Protein AF-A0AAJ0HN78-F1 (afdb_monomer)

Foldseek 3Di:
DVVVVVVVVVCVVCVVVPHPDDDDCVPNQDPVDPVSNVVCVVCVLVVQLPDPEAEDDQPQQDPPDDCPCVVVTCLVVDPPSVSNPPRHPYYHD

Radius of gyration: 14.25 Å; Cα contacts (8 Å, |Δi|>4): 70; chains: 1; bounding box: 37×30×25 Å

InterPro domains:
  IPR010730 Heterokaryon incompatibility [PF06985] (10-64)

Sequence (93 aa):
KSGYTKILKTCERVLRDGYSYDWVDTCCIDKSSSAGLSEAINSMFRWHQRSAACYAYLADVKPTGSHSSFPKSRWFTRGRTLQELLAPDDVLF

pLDDT: mean 89.16, std 6.75, range [57.09, 96.56]

Organism: NCBI:txid260671

Nearest PDB structures (foldseek):
  5t2f-assembly3_C  TM=4.387E-01  e=8.507E+00  Saccharomyces cerevisiae S288C
  3qbz-assembly1_A  TM=4.075E-01  e=9.711E+00  Saccharomyces cerevisiae

Solvent-accessible surface area (backbone atoms only — not comparable to full-atom values): 5868 Å² total; per-residue (Å²): 114,75,79,54,58,55,51,56,53,48,53,58,47,39,49,72,76,72,41,94,77,86,88,45,74,87,80,70,47,54,78,88,38,70,66,52,38,51,53,46,65,76,38,46,52,61,52,40,42,70,40,95,63,42,81,49,86,59,90,74,42,67,92,77,92,53,71,80,38,53,90,68,28,69,62,84,74,39,91,68,44,59,51,67,60,67,37,24,89,44,74,48,112

Secondary structure (DSSP, 8-state):
-HHHHHHHHHHHHHHHTT-S----HHHHS-SS-HHHHHHHHHHHHHHHHT-S-EE---TTS-SSS-GGGGGG-GGGGSTTHHHHHHSSS-EE-

Mean predicted aligned error: 4.52 Å

Structure (mmCIF, N/CA/C/O backbone):
data_AF-A0AAJ0HN78-F1
#
_entry.id   AF-A0AAJ0HN78-F1
#
loop_
_atom_site.group_PDB
_atom_site.id
_atom_site.type_symbol
_atom_site.label_atom_id
_atom_site.label_alt_id
_atom_site.label_comp_id
_atom_site.label_asym_id
_atom_site.label_entity_id
_atom_site.label_seq_id
_atom_site.pdbx_PDB_ins_code
_atom_site.Cartn_x
_atom_site.Cartn_y
_atom_site.Cartn_z
_atom_site.occupancy
_atom_site.B_iso_or_equiv
_atom_site.auth_seq_id
_atom_site.auth_comp_id
_atom_site.auth_asym_id
_atom_site.auth_atom_id
_atom_site.pdbx_PDB_model_num
ATOM 1 N N . LYS A 1 1 ? 9.562 8.335 14.906 1.00 57.09 1 LYS A N 1
ATOM 2 C CA . LYS A 1 1 ? 9.562 8.623 13.445 1.00 57.09 1 LYS A CA 1
ATOM 3 C C . LYS A 1 1 ? 8.138 8.452 12.911 1.00 57.09 1 LYS A C 1
ATOM 5 O O . LYS A 1 1 ? 7.556 7.407 13.162 1.00 57.09 1 LYS A O 1
ATOM 10 N N . SER A 1 2 ? 7.582 9.433 12.194 1.00 67.19 2 SER A N 1
ATOM 11 C CA . SER A 1 2 ? 6.194 9.421 11.676 1.00 67.19 2 SER A CA 1
ATOM 12 C C . SER A 1 2 ? 5.858 8.206 10.797 1.00 67.19 2 SER A C 1
ATOM 14 O O . SER A 1 2 ? 4.745 7.691 10.841 1.00 67.19 2 SER A O 1
ATOM 16 N N . GLY A 1 3 ? 6.844 7.693 10.055 1.00 77.44 3 GLY A N 1
ATOM 17 C CA . GLY A 1 3 ? 6.695 6.499 9.220 1.00 77.44 3 GLY A CA 1
ATOM 18 C C . GLY A 1 3 ? 6.482 5.182 9.976 1.00 77.44 3 GLY A C 1
ATOM 19 O O . GLY A 1 3 ? 6.121 4.208 9.336 1.00 77.44 3 GLY A O 1
ATOM 20 N N . TYR A 1 4 ? 6.682 5.129 11.297 1.00 85.81 4 TYR A N 1
ATOM 21 C CA . TYR A 1 4 ? 6.366 3.937 12.096 1.00 85.81 4 TYR A CA 1
ATOM 22 C C . TYR A 1 4 ? 4.885 3.905 12.492 1.00 85.81 4 TYR A C 1
ATOM 24 O O . TYR A 1 4 ? 4.226 2.878 12.387 1.00 85.81 4 TYR A O 1
ATOM 32 N N . THR A 1 5 ? 4.325 5.062 12.855 1.00 89.88 5 THR A N 1
ATOM 33 C CA . THR A 1 5 ? 2.908 5.187 13.222 1.00 89.88 5 THR A CA 1
ATOM 34 C C . THR A 1 5 ? 1.980 4.782 12.078 1.00 89.88 5 THR A C 1
ATOM 36 O O . THR A 1 5 ? 0.977 4.125 12.337 1.00 89.88 5 THR A O 1
ATOM 39 N N . LYS A 1 6 ? 2.322 5.112 10.819 1.00 88.75 6 LYS A N 1
ATOM 40 C CA . LYS A 1 6 ? 1.525 4.667 9.659 1.00 88.75 6 LYS A CA 1
ATOM 41 C C . LYS A 1 6 ? 1.439 3.137 9.591 1.00 88.75 6 LYS A C 1
ATOM 43 O O . LYS A 1 6 ? 0.371 2.627 9.308 1.00 88.75 6 LYS A O 1
ATOM 48 N N . ILE A 1 7 ? 2.534 2.432 9.898 1.00 91.56 7 ILE A N 1
ATOM 49 C CA . ILE A 1 7 ? 2.608 0.968 9.803 1.00 91.56 7 ILE A CA 1
ATOM 50 C C . ILE A 1 7 ? 1.712 0.348 10.869 1.00 91.56 7 ILE A C 1
ATOM 52 O O . ILE A 1 7 ? 0.860 -0.462 10.540 1.00 91.56 7 ILE A O 1
ATOM 56 N N . LEU A 1 8 ? 1.813 0.814 12.119 1.00 92.44 8 LEU A N 1
ATOM 57 C CA . LEU A 1 8 ? 0.926 0.347 13.190 1.00 92.44 8 LEU A CA 1
ATOM 58 C C . LEU A 1 8 ? -0.552 0.566 12.843 1.00 92.44 8 LEU A C 1
ATOM 60 O O . LEU A 1 8 ? -1.373 -0.323 13.045 1.00 92.44 8 LEU A O 1
ATOM 64 N N . LYS A 1 9 ? -0.889 1.732 12.278 1.00 92.44 9 LYS A N 1
ATOM 65 C CA . LYS A 1 9 ? -2.257 2.036 11.842 1.00 92.44 9 LYS A CA 1
ATOM 66 C C . LYS A 1 9 ? -2.715 1.158 10.677 1.00 92.44 9 LYS A C 1
ATOM 68 O O . LYS A 1 9 ? -3.888 0.794 10.642 1.0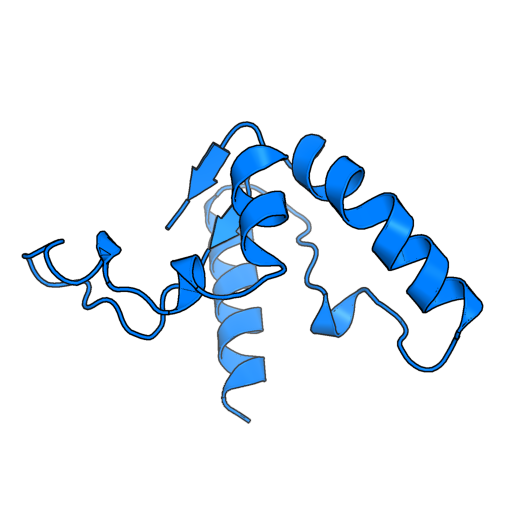0 92.44 9 LYS A O 1
ATOM 73 N N . THR A 1 10 ? -1.818 0.797 9.762 1.00 92.56 10 THR A N 1
ATOM 74 C CA . THR A 1 10 ? -2.098 -0.186 8.710 1.00 92.56 10 THR A CA 1
ATOM 75 C C . THR A 1 10 ? -2.387 -1.556 9.317 1.00 92.56 10 THR A C 1
ATOM 77 O O . THR A 1 10 ? -3.440 -2.108 9.018 1.00 92.56 10 THR A O 1
ATOM 80 N N . CYS A 1 11 ? -1.563 -2.052 10.246 1.00 93.31 11 CYS A N 1
ATOM 81 C CA . CYS A 1 11 ? -1.809 -3.339 10.901 1.00 93.31 11 CYS A CA 1
ATOM 82 C C . CYS A 1 11 ? -3.145 -3.348 11.668 1.00 93.31 11 CYS A C 1
ATOM 84 O O . CYS A 1 11 ? -3.924 -4.289 11.544 1.00 93.31 11 CYS A O 1
ATOM 86 N N . GLU A 1 12 ? -3.461 -2.277 12.410 1.00 94.81 12 GLU A N 1
ATOM 87 C CA . GLU A 1 12 ? -4.765 -2.117 13.077 1.00 94.81 12 GLU A CA 1
ATOM 88 C C . GLU A 1 12 ? -5.936 -2.187 12.081 1.00 94.81 12 GLU A C 1
ATOM 90 O O . GLU A 1 12 ? -6.981 -2.764 12.389 1.00 94.81 12 GLU A O 1
ATOM 95 N N . ARG A 1 13 ? -5.784 -1.581 10.896 1.00 94.75 13 ARG A N 1
ATOM 96 C CA . ARG A 1 13 ? -6.815 -1.575 9.852 1.00 94.75 13 ARG A CA 1
ATOM 97 C C . ARG A 1 13 ? -6.982 -2.950 9.211 1.00 94.75 13 ARG A C 1
ATOM 99 O O . ARG A 1 13 ? -8.105 -3.420 9.093 1.00 94.75 13 ARG A O 1
ATOM 106 N N . VAL A 1 14 ? -5.878 -3.590 8.852 1.00 94.06 14 VAL A N 1
ATOM 107 C CA . VAL A 1 14 ? -5.823 -4.922 8.232 1.00 94.06 14 VAL A CA 1
ATOM 108 C C . VAL A 1 14 ? -6.480 -5.960 9.142 1.00 94.06 14 VAL A C 1
ATOM 110 O O . VAL A 1 14 ? -7.343 -6.707 8.690 1.00 94.06 14 VAL A O 1
ATOM 113 N N . LEU A 1 15 ? -6.176 -5.925 10.445 1.00 95.69 15 LEU A N 1
ATOM 114 C CA . LEU A 1 15 ? -6.818 -6.791 11.437 1.00 95.69 15 LEU A CA 1
ATOM 115 C C . LEU A 1 15 ? -8.326 -6.534 11.557 1.00 95.69 15 LEU A C 1
ATOM 117 O O . LEU A 1 15 ? -9.101 -7.481 11.671 1.00 95.69 15 LEU A O 1
ATOM 121 N N . ARG A 1 16 ? -8.759 -5.266 11.525 1.00 96.56 16 ARG A N 1
ATOM 122 C CA . ARG A 1 16 ? -10.187 -4.907 11.569 1.00 96.56 16 ARG A CA 1
ATOM 123 C C . ARG A 1 16 ? -10.947 -5.411 10.345 1.00 96.56 16 ARG A C 1
ATOM 125 O O . ARG A 1 16 ? -12.092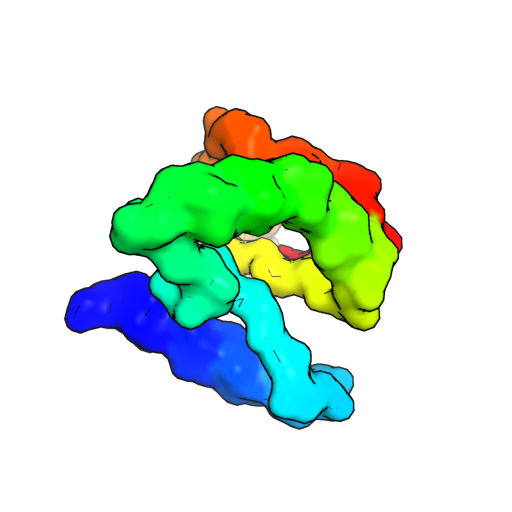 -5.826 10.482 1.00 96.56 16 ARG A O 1
ATOM 132 N N . ASP A 1 17 ? -10.303 -5.379 9.186 1.00 94.88 17 ASP A N 1
ATOM 133 C CA . ASP A 1 17 ? -10.881 -5.812 7.916 1.00 94.88 17 ASP A CA 1
ATOM 134 C C . ASP A 1 17 ? -10.776 -7.348 7.728 1.00 94.88 17 ASP A C 1
ATOM 136 O O . ASP A 1 17 ? -11.227 -7.876 6.716 1.00 94.88 17 ASP A O 1
ATOM 140 N N . GLY A 1 18 ? -10.250 -8.081 8.724 1.00 96.19 18 GLY A N 1
ATOM 141 C CA . GLY A 1 18 ? -10.260 -9.550 8.785 1.00 96.19 18 GLY A CA 1
ATOM 142 C C . GLY A 1 18 ? -9.008 -10.239 8.236 1.00 96.19 18 GLY A C 1
ATOM 143 O O . GLY A 1 18 ? -8.985 -11.463 8.107 1.00 96.19 18 GLY A O 1
ATOM 144 N N . TYR A 1 19 ? -7.955 -9.485 7.929 1.00 94.50 19 TYR A N 1
ATOM 145 C CA . TYR A 1 19 ? -6.712 -10.011 7.375 1.00 94.50 19 TYR A CA 1
ATOM 146 C C . TYR A 1 19 ? -5.672 -10.279 8.469 1.00 94.50 19 TYR A C 1
ATOM 148 O O . TYR A 1 19 ? -5.520 -9.508 9.414 1.00 94.50 19 TYR A O 1
ATOM 156 N N . SER A 1 20 ? -4.917 -11.371 8.329 1.00 94.50 20 SER A N 1
ATOM 157 C CA . SER A 1 20 ? -3.883 -11.765 9.303 1.00 94.50 20 SER A CA 1
ATOM 158 C C . SER A 1 20 ? -2.491 -11.213 8.994 1.00 94.50 20 SER A C 1
ATOM 160 O O . SER A 1 20 ? -1.629 -11.219 9.870 1.00 94.50 20 SER A O 1
ATOM 162 N N . TYR A 1 21 ? -2.262 -10.763 7.760 1.00 92.25 21 TYR A N 1
ATOM 163 C CA . TYR A 1 21 ? -0.959 -10.309 7.284 1.00 92.25 21 TYR A CA 1
ATOM 164 C C . TYR A 1 21 ? -1.117 -9.099 6.371 1.00 92.25 21 TYR A C 1
ATOM 166 O O . TYR A 1 21 ? -2.056 -9.030 5.578 1.00 92.25 21 TYR A O 1
ATOM 174 N N . ASP A 1 22 ? -0.158 -8.185 6.450 1.00 93.25 22 ASP A N 1
ATOM 175 C CA . ASP A 1 22 ? 0.041 -7.099 5.505 1.00 93.25 22 ASP A CA 1
ATOM 176 C C . ASP A 1 22 ? 1.458 -7.125 4.928 1.00 93.25 22 ASP A C 1
ATOM 178 O O . ASP A 1 22 ? 2.385 -7.729 5.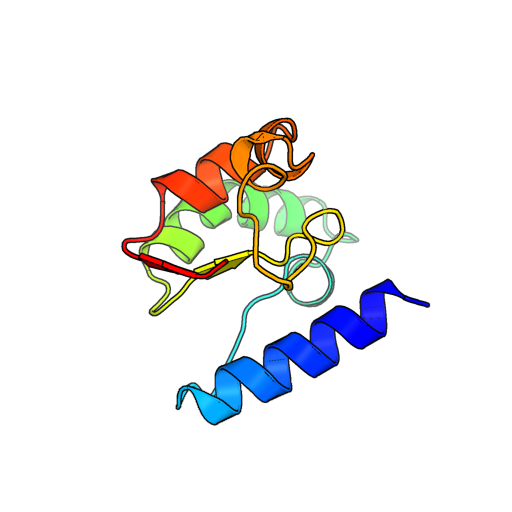473 1.00 93.25 22 ASP A O 1
ATOM 182 N N . TRP A 1 23 ? 1.619 -6.480 3.775 1.00 92.19 23 TRP A N 1
ATOM 183 C CA . TRP A 1 23 ? 2.917 -6.282 3.147 1.00 92.19 23 TRP A CA 1
ATOM 184 C C . TRP A 1 23 ? 3.194 -4.787 3.036 1.00 92.19 23 TRP A C 1
ATOM 186 O O . TRP A 1 23 ? 2.398 -4.032 2.476 1.00 92.19 23 TRP A O 1
ATOM 196 N N . VAL A 1 24 ? 4.337 -4.354 3.566 1.00 91.00 24 VAL A N 1
ATOM 197 C CA . VAL A 1 24 ? 4.776 -2.957 3.537 1.00 91.00 24 VAL A CA 1
ATOM 198 C C . VAL A 1 24 ? 6.224 -2.903 3.073 1.00 91.00 24 VAL A C 1
ATOM 200 O O . VAL A 1 24 ? 7.111 -3.439 3.733 1.00 91.00 24 VAL A O 1
ATOM 203 N N . ASP A 1 25 ? 6.482 -2.184 1.980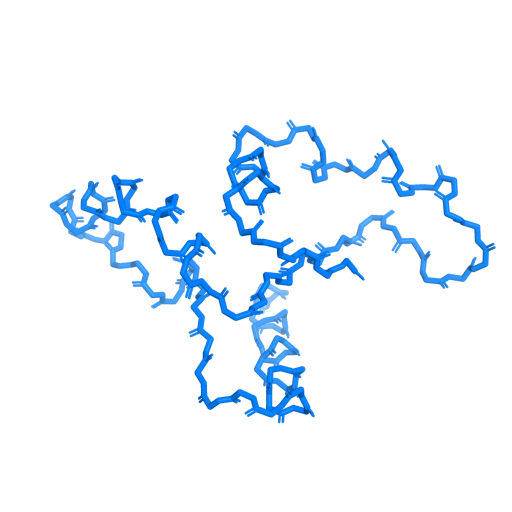 1.00 87.94 25 ASP A N 1
ATOM 204 C CA . ASP A 1 25 ? 7.797 -2.043 1.331 1.00 87.94 25 ASP A CA 1
ATOM 205 C C . ASP A 1 25 ? 8.963 -1.746 2.294 1.00 87.94 25 ASP A C 1
ATOM 207 O O . ASP A 1 25 ? 10.101 -2.164 2.098 1.00 87.94 25 ASP A O 1
ATOM 211 N N . THR A 1 26 ? 8.676 -0.984 3.344 1.00 87.25 26 THR A N 1
ATOM 212 C CA . THR A 1 26 ? 9.634 -0.490 4.327 1.00 87.25 26 THR A CA 1
ATOM 213 C C . THR A 1 26 ? 10.075 -1.592 5.289 1.00 87.25 26 THR A C 1
ATOM 215 O O . THR A 1 26 ? 11.192 -1.525 5.794 1.00 87.25 26 THR A O 1
ATOM 218 N N . CYS A 1 27 ? 9.217 -2.584 5.533 1.00 88.00 27 CYS A N 1
ATOM 219 C CA . CYS A 1 27 ? 9.447 -3.680 6.475 1.00 88.00 27 CYS A CA 1
ATOM 220 C C . CYS A 1 27 ? 9.728 -5.011 5.775 1.00 88.00 27 CYS A C 1
ATOM 222 O O . CYS A 1 27 ? 10.449 -5.839 6.319 1.00 88.00 27 CYS A O 1
ATOM 224 N N . CYS A 1 28 ? 9.159 -5.218 4.589 1.00 89.50 28 CYS A N 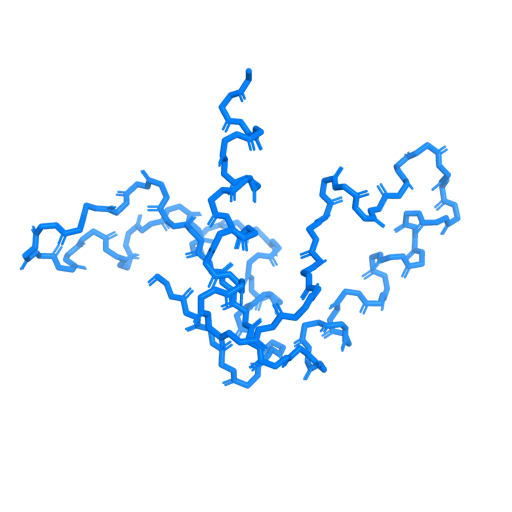1
ATOM 225 C CA . CYS A 1 28 ? 9.149 -6.510 3.908 1.00 89.50 28 CYS A CA 1
ATOM 226 C C . CYS A 1 28 ? 10.193 -6.625 2.790 1.00 89.50 28 CYS A C 1
ATOM 228 O O . CYS A 1 28 ? 10.387 -7.716 2.265 1.00 89.50 28 CYS A O 1
ATOM 230 N N . ILE A 1 29 ? 10.853 -5.525 2.407 1.00 88.56 29 ILE A N 1
ATOM 231 C CA . ILE A 1 29 ? 11.959 -5.552 1.444 1.00 88.56 29 ILE A CA 1
ATOM 232 C C . ILE A 1 29 ? 13.267 -5.357 2.196 1.00 88.56 29 ILE A C 1
ATOM 234 O O . ILE A 1 29 ? 13.515 -4.290 2.765 1.00 88.56 29 ILE A O 1
ATOM 238 N N . ASP A 1 30 ? 14.137 -6.359 2.123 1.00 86.25 30 ASP A N 1
ATOM 239 C CA . ASP A 1 30 ? 15.528 -6.189 2.511 1.00 86.25 30 ASP A CA 1
ATOM 240 C C . ASP A 1 30 ? 16.256 -5.332 1.466 1.00 86.25 30 ASP A C 1
ATOM 242 O O . ASP A 1 30 ? 16.574 -5.772 0.362 1.00 86.25 30 ASP A O 1
ATOM 246 N N . LYS A 1 31 ? 16.513 -4.074 1.829 1.00 85.56 31 LYS A N 1
ATOM 247 C CA . LYS A 1 31 ? 17.218 -3.104 0.981 1.00 85.56 31 LYS A CA 1
ATOM 248 C C . LYS A 1 31 ? 18.742 -3.217 1.087 1.00 85.56 31 LYS A C 1
ATOM 250 O O . LYS A 1 31 ? 19.433 -2.513 0.356 1.00 85.56 31 LYS A O 1
ATOM 255 N N . SER A 1 32 ? 19.266 -4.052 1.989 1.00 89.31 32 SER A N 1
ATOM 256 C CA . SER A 1 32 ? 20.707 -4.307 2.114 1.00 89.31 32 SER A CA 1
ATOM 257 C C . SER A 1 32 ? 21.208 -5.330 1.089 1.00 89.31 32 SER A C 1
ATOM 259 O O . SER A 1 32 ? 22.371 -5.287 0.690 1.00 89.31 32 SER A O 1
ATOM 261 N N . SER A 1 33 ? 20.312 -6.189 0.599 1.00 88.88 33 SER A N 1
ATOM 262 C CA . SER A 1 33 ? 20.572 -7.155 -0.464 1.00 88.88 33 SER A CA 1
ATOM 263 C C . SER A 1 33 ? 20.168 -6.592 -1.826 1.00 88.88 33 SER A C 1
ATOM 265 O O . SER A 1 33 ? 18.990 -6.376 -2.106 1.00 88.88 33 SER A O 1
ATOM 267 N N . SER A 1 34 ? 21.138 -6.384 -2.720 1.00 86.06 34 SER A N 1
ATOM 268 C CA . SER A 1 34 ? 20.869 -5.933 -4.096 1.00 86.06 34 SER A CA 1
ATOM 269 C C . SER A 1 34 ? 20.043 -6.947 -4.895 1.00 86.06 34 SER A C 1
ATOM 271 O O . SER A 1 34 ? 19.185 -6.556 -5.692 1.00 86.06 34 SER A O 1
ATOM 273 N N . ALA A 1 35 ? 20.258 -8.243 -4.649 1.00 88.38 35 ALA A N 1
ATOM 274 C CA . ALA A 1 35 ? 19.468 -9.322 -5.229 1.00 88.38 35 ALA A CA 1
ATOM 275 C C . ALA A 1 35 ? 18.023 -9.295 -4.705 1.00 88.38 35 ALA A C 1
ATOM 277 O O . ALA A 1 35 ? 17.093 -9.256 -5.510 1.00 88.38 35 ALA A O 1
ATOM 278 N N . GLY A 1 36 ? 17.834 -9.207 -3.381 1.00 84.44 36 GLY A N 1
ATOM 279 C CA . GLY A 1 36 ? 16.506 -9.140 -2.758 1.00 84.44 36 GLY A CA 1
ATOM 280 C C . GLY A 1 36 ? 15.720 -7.888 -3.158 1.00 84.44 36 GLY A C 1
ATOM 281 O O . GLY A 1 36 ? 14.525 -7.960 -3.443 1.00 84.44 36 GLY A O 1
ATOM 282 N N . LEU A 1 37 ? 16.396 -6.743 -3.283 1.00 88.44 37 LEU A N 1
ATOM 283 C CA . LEU A 1 37 ? 15.790 -5.515 -3.791 1.00 88.44 37 LEU A CA 1
ATOM 284 C C . LEU A 1 37 ? 15.331 -5.663 -5.249 1.00 88.44 37 LEU A C 1
ATOM 286 O O . LEU A 1 37 ? 14.230 -5.231 -5.590 1.00 88.44 37 LEU A O 1
ATOM 290 N N . SER A 1 38 ? 16.158 -6.265 -6.106 1.00 88.75 38 SER A N 1
ATOM 291 C CA . SER A 1 38 ? 15.827 -6.463 -7.524 1.00 88.75 38 SER A CA 1
ATOM 292 C C . SER A 1 38 ? 14.658 -7.431 -7.696 1.00 88.75 38 SER A C 1
ATOM 294 O O . SER A 1 38 ? 13.726 -7.152 -8.450 1.00 88.75 38 SER A O 1
ATOM 296 N N . GLU A 1 39 ? 14.666 -8.540 -6.958 1.00 89.38 39 GLU A N 1
ATOM 297 C CA . GLU A 1 39 ? 13.568 -9.507 -6.938 1.00 89.38 39 GLU A CA 1
ATOM 298 C C . GLU A 1 39 ? 12.258 -8.862 -6.477 1.00 89.38 39 GLU A C 1
ATOM 300 O O . GLU A 1 39 ? 11.222 -9.032 -7.126 1.00 89.38 39 GLU A O 1
ATOM 305 N N . ALA A 1 40 ? 12.308 -8.065 -5.405 1.00 88.00 40 ALA A N 1
ATOM 306 C CA . ALA A 1 40 ? 11.138 -7.367 -4.898 1.00 88.00 40 ALA A CA 1
ATOM 307 C C . ALA A 1 40 ? 10.574 -6.383 -5.924 1.00 88.00 40 ALA A C 1
ATOM 309 O O . ALA A 1 40 ? 9.374 -6.395 -6.185 1.00 88.00 40 ALA A O 1
ATOM 310 N N . ILE A 1 41 ? 11.426 -5.577 -6.566 1.00 85.81 41 ILE A N 1
ATOM 311 C CA . ILE A 1 41 ? 11.000 -4.637 -7.614 1.00 85.81 41 ILE A CA 1
ATOM 312 C C . ILE A 1 41 ? 10.310 -5.374 -8.767 1.00 85.81 41 ILE A C 1
ATOM 314 O O . ILE A 1 41 ? 9.253 -4.936 -9.216 1.00 85.81 41 ILE A O 1
ATOM 318 N N . ASN A 1 42 ? 10.865 -6.504 -9.205 1.00 89.06 42 ASN A N 1
ATOM 319 C CA . ASN A 1 42 ? 10.299 -7.291 -10.300 1.00 89.06 42 ASN A CA 1
ATOM 320 C C . ASN A 1 42 ? 9.009 -8.035 -9.910 1.00 89.06 42 ASN A C 1
ATOM 322 O O . ASN A 1 42 ? 8.238 -8.429 -10.784 1.00 89.06 42 ASN A O 1
ATOM 326 N N . SER A 1 43 ? 8.756 -8.215 -8.612 1.00 90.75 43 SER A N 1
ATOM 327 C CA . SER A 1 43 ? 7.603 -8.961 -8.094 1.00 90.75 43 SER A CA 1
ATOM 328 C C . SER A 1 43 ? 6.464 -8.076 -7.582 1.00 90.75 43 SER A C 1
ATOM 330 O O . SER A 1 43 ? 5.333 -8.552 -7.497 1.00 90.75 43 SER A O 1
ATOM 332 N N . MET A 1 44 ? 6.721 -6.794 -7.288 1.00 90.31 44 MET A N 1
ATOM 333 C CA . MET A 1 44 ? 5.754 -5.868 -6.677 1.00 90.31 44 MET A CA 1
ATOM 334 C C . MET A 1 44 ? 4.407 -5.829 -7.400 1.00 90.31 44 MET A C 1
ATOM 336 O O . MET A 1 44 ? 3.372 -5.941 -6.748 1.00 90.31 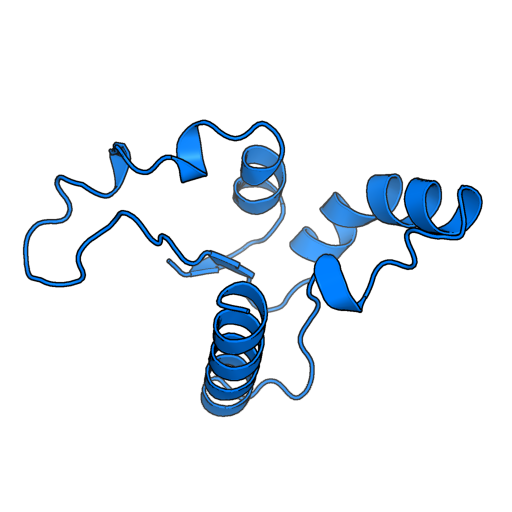44 MET A O 1
ATOM 340 N N . PHE A 1 45 ? 4.404 -5.728 -8.733 1.00 91.56 45 PHE A N 1
ATOM 341 C CA . PHE A 1 45 ? 3.158 -5.702 -9.505 1.00 91.56 45 PHE A CA 1
ATOM 342 C C . PHE A 1 45 ? 2.306 -6.951 -9.235 1.00 91.56 45 PHE A C 1
ATOM 344 O O . PHE A 1 45 ? 1.121 -6.856 -8.935 1.00 91.56 45 PHE A O 1
ATOM 351 N N . ARG A 1 46 ? 2.929 -8.135 -9.260 1.00 93.50 46 ARG A N 1
ATOM 352 C CA . ARG A 1 46 ? 2.249 -9.406 -8.984 1.00 93.50 46 ARG A CA 1
ATOM 353 C C . ARG A 1 46 ? 1.770 -9.496 -7.534 1.00 93.50 46 ARG A C 1
ATOM 355 O O . ARG A 1 46 ? 0.727 -10.089 -7.284 1.00 93.50 46 ARG A O 1
ATOM 362 N N . TRP A 1 47 ? 2.518 -8.950 -6.578 1.00 92.38 47 TRP A N 1
ATOM 363 C CA . TRP A 1 47 ? 2.097 -8.928 -5.176 1.00 92.38 47 TRP A CA 1
ATOM 364 C C . TRP A 1 47 ? 0.879 -8.035 -4.957 1.00 92.38 47 TRP A C 1
ATOM 366 O O . TRP A 1 47 ? -0.054 -8.467 -4.289 1.00 92.38 47 TRP A O 1
ATOM 376 N N . HIS A 1 48 ? 0.841 -6.853 -5.577 1.00 92.75 48 HIS A N 1
ATOM 377 C CA . HIS A 1 48 ? -0.349 -6.002 -5.565 1.00 92.75 48 HIS A CA 1
ATOM 378 C C . HIS A 1 48 ? -1.541 -6.702 -6.227 1.00 92.75 48 HIS A C 1
ATOM 380 O O . HIS A 1 48 ? -2.603 -6.791 -5.620 1.00 92.75 48 HIS A O 1
ATOM 386 N N . GLN A 1 49 ? -1.343 -7.303 -7.402 1.00 94.44 49 GLN A N 1
ATOM 387 C CA . GLN A 1 49 ? -2.394 -8.028 -8.123 1.00 94.44 49 GLN A CA 1
ATOM 388 C C . GLN A 1 49 ? -2.998 -9.196 -7.337 1.00 94.44 49 GLN A C 1
ATOM 390 O O . GLN A 1 49 ? -4.164 -9.520 -7.506 1.00 94.44 49 GLN A O 1
ATOM 395 N N . ARG A 1 50 ? -2.212 -9.859 -6.485 1.00 93.44 50 ARG A N 1
ATOM 396 C CA . ARG A 1 50 ? -2.680 -11.003 -5.684 1.00 93.44 50 ARG A CA 1
ATOM 397 C C . ARG A 1 50 ? -3.076 -10.617 -4.260 1.00 93.44 50 ARG A C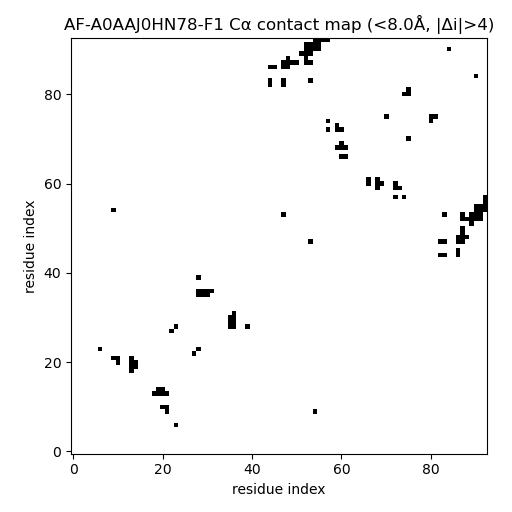 1
ATOM 399 O O . ARG A 1 50 ? -3.344 -11.505 -3.453 1.00 93.44 50 ARG A O 1
ATOM 406 N N . SER A 1 51 ? -3.060 -9.327 -3.932 1.00 93.25 51 SER A N 1
ATOM 407 C CA . SER A 1 51 ? -3.507 -8.843 -2.630 1.00 93.25 51 SER A CA 1
ATOM 408 C C . SER A 1 51 ? -5.031 -8.886 -2.544 1.00 93.25 51 SER A C 1
ATOM 410 O O . SER A 1 51 ? -5.717 -8.647 -3.530 1.00 93.25 51 SER A O 1
ATOM 412 N N . ALA A 1 52 ? -5.559 -9.188 -1.358 1.00 92.94 52 ALA A N 1
ATOM 413 C CA . ALA A 1 52 ? -7.003 -9.144 -1.131 1.00 92.94 52 ALA A CA 1
ATOM 414 C C . ALA A 1 52 ? -7.540 -7.701 -1.059 1.00 92.94 52 ALA A C 1
ATOM 416 O O . ALA A 1 52 ? -8.699 -7.459 -1.366 1.00 92.94 52 ALA A O 1
ATOM 417 N N . ALA A 1 53 ? -6.695 -6.751 -0.648 1.00 92.19 53 ALA A N 1
ATOM 418 C CA . ALA A 1 53 ? -6.976 -5.322 -0.663 1.00 92.19 53 ALA A CA 1
ATOM 419 C C . ALA A 1 53 ? -5.657 -4.536 -0.670 1.00 92.19 53 ALA A C 1
ATOM 421 O O . ALA A 1 53 ? -4.694 -4.924 0.000 1.00 92.19 53 ALA A O 1
ATOM 422 N N . CYS A 1 54 ? -5.624 -3.397 -1.365 1.00 94.38 54 CYS A N 1
ATOM 423 C CA . CYS A 1 54 ? -4.519 -2.442 -1.297 1.00 94.38 54 CYS A CA 1
ATOM 424 C C . CYS A 1 54 ? -4.948 -1.156 -0.582 1.00 94.38 54 CYS A C 1
ATOM 426 O O . CYS A 1 54 ? -5.861 -0.471 -1.025 1.00 94.38 54 CYS A O 1
ATOM 428 N N . TYR A 1 55 ? -4.266 -0.787 0.505 1.00 93.38 55 TYR A N 1
ATOM 429 C CA . TYR A 1 55 ? -4.557 0.443 1.252 1.00 93.38 55 TYR A CA 1
ATOM 430 C C . TYR A 1 55 ? -3.593 1.571 0.868 1.00 93.38 55 TYR A C 1
ATOM 432 O O . TYR A 1 55 ? -2.378 1.443 1.039 1.00 93.38 55 TYR A O 1
ATOM 440 N N . ALA A 1 56 ? -4.128 2.706 0.424 1.00 92.69 56 ALA A N 1
ATOM 441 C CA . ALA A 1 56 ? -3.369 3.882 0.013 1.00 92.69 56 ALA A CA 1
ATOM 442 C C . ALA A 1 56 ? -3.636 5.070 0.951 1.00 92.69 56 ALA A C 1
ATOM 444 O O . ALA A 1 56 ? -4.604 5.805 0.804 1.00 92.69 56 ALA A O 1
ATOM 445 N N . TYR A 1 57 ? -2.735 5.309 1.910 1.00 91.00 57 TYR A N 1
ATOM 446 C CA . TYR A 1 57 ? -2.878 6.441 2.831 1.00 91.00 57 TYR A CA 1
ATOM 447 C C . TYR A 1 57 ? -2.473 7.781 2.192 1.00 91.00 57 TYR A C 1
ATOM 449 O O . TYR A 1 57 ? -1.294 8.019 1.900 1.00 91.00 57 TYR A O 1
ATOM 457 N N . LEU A 1 58 ? -3.439 8.693 2.056 1.00 91.62 58 LEU A N 1
ATOM 458 C CA . LEU A 1 58 ? -3.249 10.033 1.492 1.00 91.62 58 LEU A CA 1
ATOM 459 C C . LEU A 1 58 ? -3.047 11.095 2.586 1.00 91.62 58 LEU A C 1
ATOM 461 O O . LEU A 1 58 ? -3.989 11.721 3.065 1.00 91.62 58 LEU A O 1
ATOM 465 N N . ALA A 1 59 ? -1.791 11.334 2.973 1.00 8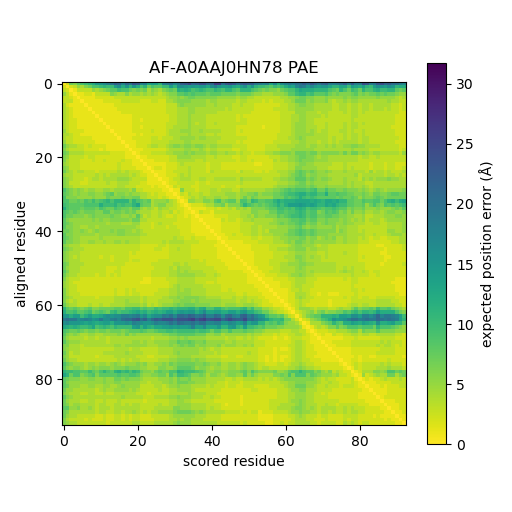9.50 59 ALA A N 1
ATOM 466 C CA . ALA A 1 59 ? -1.445 12.248 4.073 1.00 89.50 59 ALA A CA 1
ATOM 467 C C . ALA A 1 59 ? -1.820 13.731 3.841 1.00 89.50 59 ALA A C 1
ATOM 469 O O . ALA A 1 59 ? -1.827 14.518 4.785 1.00 89.50 59 ALA A O 1
ATOM 470 N N . ASP A 1 60 ? -2.065 14.133 2.594 1.00 91.06 60 ASP A N 1
ATOM 471 C CA . ASP A 1 60 ? -2.423 15.495 2.182 1.00 91.06 60 ASP A CA 1
ATOM 472 C C . ASP A 1 60 ? -3.913 15.674 1.844 1.00 91.06 60 ASP A C 1
ATOM 474 O O . ASP A 1 60 ? -4.325 16.763 1.440 1.00 91.06 60 ASP A O 1
ATOM 478 N N . VAL A 1 61 ? -4.731 14.642 2.064 1.00 91.12 61 VAL A N 1
ATOM 479 C CA . VAL A 1 61 ? -6.186 14.686 1.886 1.00 91.12 61 VAL A CA 1
ATOM 480 C C . VAL A 1 61 ? -6.853 14.757 3.254 1.00 91.12 61 VAL A C 1
ATOM 482 O O . VAL A 1 61 ? -6.585 13.951 4.145 1.00 91.12 61 VAL A O 1
ATOM 485 N N . LYS A 1 62 ? -7.732 15.746 3.447 1.00 85.31 62 LYS A N 1
ATOM 486 C CA . LYS A 1 62 ? -8.487 15.876 4.698 1.00 85.31 62 LYS A CA 1
ATOM 487 C C . LYS A 1 62 ? -9.728 14.977 4.657 1.00 85.31 62 LYS A C 1
ATOM 489 O O . LYS A 1 62 ? -10.469 15.042 3.680 1.00 85.31 62 LYS A O 1
ATOM 494 N N . PRO A 1 63 ? -10.027 14.232 5.734 1.00 76.94 63 PRO A N 1
ATOM 495 C CA . PRO A 1 63 ? -11.210 13.370 5.800 1.00 76.94 63 PRO A CA 1
ATOM 496 C C . PRO A 1 63 ? -12.539 14.140 5.938 1.00 76.94 63 PRO A C 1
ATOM 498 O O . PRO A 1 63 ? -13.610 13.544 5.918 1.00 76.94 63 PRO A O 1
ATOM 501 N N . THR A 1 64 ? -12.505 15.467 6.092 1.00 70.50 64 THR A N 1
ATOM 502 C CA . THR A 1 64 ? -13.679 16.287 6.414 1.00 70.50 64 THR A CA 1
ATOM 503 C C . THR A 1 64 ? -14.322 16.893 5.160 1.00 70.50 64 THR A C 1
ATOM 505 O O . THR A 1 64 ? -13.987 18.004 4.748 1.00 70.50 64 THR A O 1
ATOM 508 N N . GLY A 1 65 ? -15.262 16.159 4.561 1.00 62.12 65 GLY A N 1
ATOM 509 C CA . GLY A 1 65 ? -16.415 16.697 3.818 1.00 62.12 65 GLY A CA 1
ATOM 510 C C . GLY A 1 65 ? -16.214 17.187 2.377 1.00 62.12 65 GLY A C 1
ATOM 511 O O . GLY A 1 65 ? -17.192 17.260 1.641 1.00 62.12 65 GLY A O 1
ATOM 512 N N . SER A 1 66 ? -14.991 17.488 1.928 1.00 76.81 66 SER A N 1
ATOM 513 C CA . SER A 1 66 ? -14.730 17.858 0.527 1.00 76.81 66 SER A CA 1
ATOM 514 C C . SER A 1 66 ? -13.594 17.031 -0.067 1.00 76.81 66 SER A C 1
ATOM 516 O O . SER A 1 66 ? -12.419 17.250 0.231 1.00 76.81 66 SER A O 1
ATOM 518 N N . HIS A 1 67 ? -13.935 16.138 -0.997 1.00 81.62 67 HIS A N 1
ATOM 519 C CA . HIS A 1 67 ? -12.964 15.369 -1.784 1.00 81.62 67 HIS A CA 1
ATOM 520 C C . HIS A 1 67 ? -12.216 16.219 -2.826 1.00 81.62 67 HIS A C 1
ATOM 522 O O . HIS A 1 67 ? -11.468 15.684 -3.633 1.00 81.62 67 HIS A O 1
ATOM 528 N N . SER A 1 68 ? -12.348 17.549 -2.805 1.00 87.19 68 SER A N 1
ATOM 529 C CA . SER A 1 68 ? -11.638 18.455 -3.722 1.00 87.19 68 SER A CA 1
ATOM 530 C C . SER A 1 68 ? -10.107 18.364 -3.625 1.00 87.19 68 SER A C 1
ATOM 532 O O . SER A 1 68 ? -9.406 18.713 -4.577 1.00 87.19 68 SER A O 1
ATOM 534 N N . SER A 1 69 ? -9.587 17.885 -2.489 1.00 89.69 69 SER A N 1
ATOM 535 C CA . SER A 1 69 ? -8.158 17.621 -2.280 1.00 89.69 69 SER A CA 1
ATOM 536 C C . SER A 1 69 ? -7.707 16.245 -2.780 1.00 89.69 69 SER A C 1
ATOM 538 O O . SER A 1 69 ? -6.531 16.091 -3.092 1.00 89.69 69 SER A O 1
ATOM 540 N N . PHE A 1 70 ? -8.621 15.278 -2.932 1.00 90.94 70 PHE A N 1
ATOM 541 C CA . PHE A 1 70 ? -8.310 13.919 -3.382 1.00 90.94 70 PHE A CA 1
ATOM 542 C C . PHE A 1 70 ? -7.593 13.885 -4.741 1.00 90.94 70 PHE A C 1
ATOM 544 O O . PHE A 1 70 ? -6.446 13.442 -4.771 1.00 90.94 70 PHE A O 1
ATOM 551 N N . PRO A 1 71 ? -8.147 14.441 -5.842 1.00 91.06 71 PRO A N 1
ATOM 552 C CA . PRO A 1 71 ? -7.476 14.407 -7.145 1.00 91.06 71 PRO A CA 1
ATOM 553 C C . PRO A 1 71 ? -6.190 15.249 -7.185 1.00 91.06 71 PRO A C 1
ATOM 555 O O . PRO A 1 71 ? -5.429 15.169 -8.143 1.00 91.06 71 PRO A O 1
ATOM 558 N N . LYS A 1 72 ? -5.944 16.072 -6.156 1.00 91.12 72 LYS A N 1
ATOM 559 C CA . LYS A 1 72 ? -4.748 16.912 -6.007 1.00 91.12 72 LYS A CA 1
ATOM 560 C C . LYS A 1 72 ? -3.699 16.289 -5.084 1.00 91.12 72 LYS A C 1
ATOM 562 O O . LYS A 1 72 ? -2.669 16.919 -4.844 1.00 91.12 72 LYS A O 1
ATOM 567 N N . SER A 1 73 ? -3.953 15.096 -4.542 1.00 93.44 73 SER A N 1
ATOM 568 C CA . SER A 1 73 ? -3.000 14.427 -3.663 1.00 93.44 73 SER A CA 1
ATOM 569 C C . SER A 1 73 ? -1.689 14.170 -4.398 1.00 93.44 73 SER A C 1
ATOM 571 O O . SER A 1 73 ? -1.664 13.713 -5.543 1.00 93.44 73 SER A O 1
ATOM 573 N N . ARG A 1 74 ? -0.576 14.378 -3.697 1.00 93.94 74 ARG A N 1
ATOM 574 C CA . ARG A 1 74 ? 0.764 14.025 -4.175 1.00 93.94 74 ARG A CA 1
ATOM 575 C C . ARG A 1 74 ? 0.916 12.532 -4.441 1.00 93.94 74 ARG A C 1
ATOM 577 O O . ARG A 1 74 ? 1.879 12.144 -5.090 1.00 93.94 74 ARG A O 1
ATOM 584 N N . TRP A 1 75 ? 0.021 11.675 -3.949 1.00 94.00 75 TRP A N 1
ATOM 585 C CA . TRP A 1 75 ? 0.058 10.254 -4.291 1.00 94.00 75 TRP A CA 1
ATOM 586 C C . TRP A 1 75 ? -0.069 10.043 -5.805 1.00 94.00 75 TRP A C 1
ATOM 588 O O . TRP A 1 75 ? 0.712 9.283 -6.364 1.00 94.00 75 TRP A O 1
ATOM 598 N N . PHE A 1 76 ? -0.915 10.811 -6.498 1.00 92.50 76 PHE A N 1
ATOM 599 C CA . PHE A 1 76 ? -1.099 10.706 -7.953 1.00 92.50 76 PHE A CA 1
ATOM 600 C C . PHE A 1 76 ? 0.091 11.212 -8.787 1.00 92.50 76 PHE A C 1
ATOM 602 O O . PHE A 1 76 ? 0.116 11.010 -9.996 1.00 92.50 76 PHE A O 1
ATOM 609 N N . THR A 1 77 ? 1.092 11.853 -8.173 1.00 90.81 77 THR A N 1
ATOM 610 C CA . THR A 1 77 ? 2.269 12.391 -8.881 1.00 90.81 77 THR A CA 1
ATOM 611 C C . THR A 1 77 ? 3.543 11.569 -8.668 1.00 90.81 77 THR A C 1
ATOM 613 O O . THR A 1 77 ? 4.596 11.897 -9.217 1.00 90.81 77 THR A O 1
ATOM 616 N N . ARG A 1 78 ? 3.492 10.493 -7.873 1.00 88.12 78 ARG A N 1
ATOM 617 C CA . ARG A 1 78 ? 4.664 9.667 -7.543 1.00 88.12 78 ARG A CA 1
ATOM 618 C C . ARG A 1 78 ? 4.803 8.504 -8.524 1.00 88.12 78 ARG A C 1
ATOM 620 O O . ARG A 1 78 ? 3.902 7.701 -8.671 1.00 88.12 78 ARG A O 1
ATOM 627 N N . GLY A 1 79 ? 5.982 8.326 -9.120 1.00 79.81 79 GLY A N 1
ATOM 628 C CA . GLY A 1 79 ? 6.177 7.328 -10.187 1.00 79.81 79 GLY A CA 1
ATOM 629 C C . GLY A 1 79 ? 5.860 5.861 -9.836 1.00 79.81 79 GLY A C 1
ATOM 630 O O . GLY A 1 79 ? 5.617 5.075 -10.744 1.00 79.81 79 GLY A O 1
ATOM 631 N N . ARG A 1 80 ? 5.841 5.472 -8.550 1.00 79.69 80 ARG A N 1
ATOM 632 C CA . ARG A 1 80 ? 5.510 4.094 -8.127 1.00 79.69 80 ARG A CA 1
ATOM 633 C C . ARG A 1 80 ? 4.024 3.850 -7.842 1.00 79.69 80 ARG A C 1
ATOM 635 O O . ARG A 1 80 ? 3.604 2.699 -7.870 1.00 79.69 80 ARG A O 1
ATOM 642 N N . THR A 1 81 ? 3.225 4.895 -7.644 1.00 89.56 81 THR A N 1
ATOM 643 C CA . THR A 1 81 ? 1.812 4.748 -7.252 1.00 89.56 81 THR A CA 1
ATOM 644 C C . THR A 1 81 ? 0.919 4.305 -8.405 1.00 89.56 81 THR A C 1
ATOM 646 O O . THR A 1 81 ? -0.150 3.757 -8.176 1.00 89.56 81 THR A O 1
ATOM 649 N N . LEU A 1 82 ? 1.376 4.445 -9.654 1.00 87.56 82 LEU A N 1
ATOM 650 C CA . LEU A 1 82 ? 0.647 3.929 -10.812 1.00 87.56 82 LEU A CA 1
ATOM 651 C C . LEU A 1 82 ? 0.506 2.401 -10.772 1.00 87.56 82 LEU A C 1
ATOM 653 O O . LEU A 1 82 ? -0.555 1.875 -11.083 1.00 87.56 82 LEU A O 1
ATOM 657 N N . GLN A 1 83 ? 1.559 1.683 -10.373 1.00 87.75 83 GLN A N 1
ATOM 658 C CA . GLN A 1 83 ? 1.481 0.225 -10.231 1.00 87.75 83 GLN A CA 1
ATOM 659 C C . GLN A 1 83 ? 0.618 -0.163 -9.027 1.00 87.75 83 GLN A C 1
ATOM 661 O O . GLN A 1 83 ? -0.165 -1.098 -9.128 1.00 87.75 83 GLN A O 1
ATOM 666 N N . GLU A 1 84 ? 0.710 0.589 -7.925 1.00 90.25 84 GLU A N 1
ATOM 667 C CA . GLU A 1 84 ? -0.158 0.427 -6.748 1.00 90.25 84 GLU A CA 1
ATOM 668 C C . GLU A 1 84 ? -1.643 0.659 -7.086 1.00 90.25 84 GLU A C 1
ATOM 670 O O . GLU A 1 84 ? -2.503 0.087 -6.428 1.00 90.25 84 GLU A O 1
ATOM 675 N N . LEU A 1 85 ? -1.941 1.475 -8.109 1.00 91.44 85 LEU A N 1
ATOM 676 C CA . LEU A 1 85 ? -3.298 1.749 -8.585 1.00 91.44 85 LEU A CA 1
ATOM 677 C C . LEU A 1 85 ? -3.830 0.686 -9.550 1.00 91.44 85 LEU A C 1
ATOM 679 O O . LEU A 1 85 ? -4.994 0.320 -9.469 1.00 91.44 85 LEU A O 1
ATOM 683 N N . LEU A 1 86 ? -3.007 0.272 -10.518 1.00 92.50 86 LEU A N 1
ATOM 684 C CA . LEU A 1 86 ? -3.450 -0.543 -11.654 1.00 92.50 86 LEU A CA 1
ATOM 685 C C . LEU A 1 86 ? -3.351 -2.050 -11.418 1.00 92.50 86 LEU A C 1
ATOM 687 O O . LEU A 1 86 ? -4.008 -2.811 -12.119 1.00 92.50 86 LEU A O 1
ATOM 691 N N . ALA A 1 87 ? -2.456 -2.485 -10.532 1.00 93.75 87 ALA A N 1
ATOM 692 C CA . ALA A 1 87 ? -2.218 -3.902 -10.306 1.00 93.7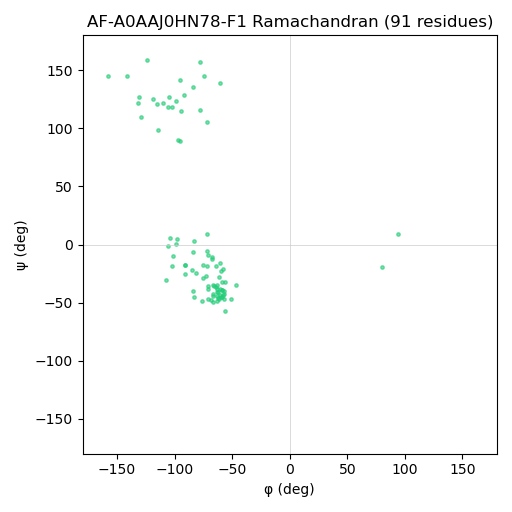5 87 ALA A CA 1
ATOM 693 C C . ALA A 1 87 ? -3.302 -4.604 -9.467 1.00 93.75 87 ALA A C 1
ATOM 695 O O . ALA A 1 87 ? -3.693 -5.695 -9.876 1.00 93.75 87 ALA A O 1
ATOM 696 N N . PRO A 1 88 ? -3.742 -4.072 -8.306 1.00 94.88 88 PRO A N 1
ATOM 697 C CA . PRO A 1 88 ? -4.747 -4.735 -7.476 1.00 94.88 88 PRO A CA 1
ATOM 698 C C . PRO A 1 88 ? -6.160 -4.556 -8.044 1.00 94.88 88 PRO A C 1
ATOM 700 O O . PRO A 1 88 ? -6.434 -3.575 -8.732 1.00 94.88 88 PRO A O 1
ATOM 703 N N . ASP A 1 89 ? -7.065 -5.468 -7.685 1.00 93.50 89 ASP A N 1
ATOM 704 C CA . ASP A 1 89 ? -8.485 -5.357 -8.044 1.00 93.50 89 ASP A CA 1
ATOM 705 C C . ASP A 1 89 ? -9.184 -4.224 -7.266 1.00 93.50 89 ASP A C 1
ATOM 707 O O . ASP A 1 89 ? -10.006 -3.502 -7.826 1.00 93.50 89 ASP A O 1
ATOM 711 N N . ASP A 1 90 ? -8.799 -4.021 -5.998 1.00 91.69 90 ASP A N 1
ATOM 712 C CA . ASP A 1 90 ? -9.375 -3.011 -5.106 1.00 91.69 90 ASP A CA 1
ATOM 713 C C . ASP A 1 90 ? -8.295 -2.162 -4.413 1.00 91.69 90 ASP A C 1
ATOM 715 O O . ASP A 1 90 ? -7.406 -2.675 -3.718 1.00 91.69 90 ASP A O 1
ATOM 719 N N . VAL A 1 91 ? -8.422 -0.834 -4.540 1.00 93.81 91 VAL A N 1
ATOM 720 C CA . VAL A 1 91 ? -7.618 0.156 -3.803 1.00 93.81 91 VAL A CA 1
ATOM 721 C C . VAL A 1 91 ? -8.508 0.975 -2.873 1.00 93.81 91 VAL A C 1
ATOM 723 O O . VAL A 1 91 ? -9.424 1.673 -3.309 1.00 93.81 91 VAL A O 1
ATOM 726 N N . LEU A 1 92 ? -8.202 0.923 -1.579 1.00 93.12 92 LEU A N 1
ATOM 727 C CA . LEU A 1 92 ? -8.894 1.632 -0.510 1.00 93.12 92 LEU A CA 1
ATOM 728 C C . LEU A 1 92 ? -8.076 2.857 -0.082 1.00 93.12 92 LEU A C 1
ATOM 730 O O . LEU A 1 92 ? -6.948 2.715 0.395 1.00 93.12 92 LEU A O 1
ATOM 734 N N . PHE A 1 93 ? -8.657 4.047 -0.236 1.00 91.56 93 PHE A N 1
ATOM 735 C CA . PHE A 1 93 ? -8.041 5.337 0.105 1.00 91.56 93 PHE A CA 1
ATOM 736 C C . PHE A 1 93 ? -8.487 5.871 1.473 1.00 91.56 93 PHE A C 1
ATOM 738 O O . PHE A 1 93 ? -9.674 5.684 1.829 1.00 91.56 93 PHE A O 1
#